Protein AF-A0A1F6GW78-F1 (afdb_monomer)

Mean predicted aligned error: 13.2 Å

Radius of gyration: 39.69 Å; Cα contacts (8 Å, |Δi|>4): 7; chains: 1; bounding box: 61×22×131 Å

Secondary structure (DSSP, 8-state):
-HHHHHHHHHHHHHHHHHHHHHHHHHHHHHHHHHHHHHHHHHHHHHHHHHHHHHHHHHHHTSHHHHHHHHHHTT---------------S----

pLDDT: mean 86.85, std 12.82, range [52.84, 97.75]

Solvent-accessible surface area (backbone atoms only — not comparable to full-atom values): 5584 Å² total; per-residue (Å²): 125,65,70,65,52,52,54,52,50,50,52,51,53,50,53,51,50,50,49,53,52,51,51,53,52,49,54,51,50,53,52,53,49,53,52,48,51,54,52,52,53,51,51,53,49,52,53,52,52,50,51,54,50,47,52,52,46,53,53,60,70,27,69,70,46,45,48,53,51,38,44,75,72,69,50,73,85,79,82,72,80,81,73,79,80,74,84,70,76,92,67,82,88,124

Foldseek 3Di:
DVVVVVVVVVVVVVVVVVVVVVVVVVVVCVVVVVVVVVVVVVVVVVVVVVVVVVVVVCVCPPPVNVVVVCVVVVNDDDPDPPPVPDPPPPDDDD

Sequence (94 aa):
MKKPFLIILILFVITIGLAIVRTFISNNIVTSGIVLSSIESKTQELETQNAILSEKLYKLTSLSEIAKKAEKLGFFENRNNFAIFSQRPVALKQ

Structure (mmCIF, N/CA/C/O backbone):
data_AF-A0A1F6GW78-F1
#
_entry.id   AF-A0A1F6GW78-F1
#
loop_
_atom_site.group_PDB
_atom_site.id
_atom_site.type_symbol
_atom_site.label_atom_id
_atom_site.label_alt_id
_atom_site.label_comp_id
_atom_site.label_asym_id
_atom_site.label_entity_id
_atom_site.label_seq_id
_atom_site.pdbx_PDB_ins_code
_atom_site.Cartn_x
_atom_site.Cartn_y
_atom_site.Cartn_z
_atom_site.occupancy
_atom_site.B_iso_or_equiv
_atom_site.auth_seq_id
_atom_site.auth_comp_id
_atom_site.auth_asym_id
_atom_site.auth_atom_id
_atom_site.pdbx_PDB_model_num
ATOM 1 N N . MET A 1 1 ? 31.752 12.261 -53.667 1.00 56.19 1 MET A N 1
ATOM 2 C CA . MET A 1 1 ? 30.312 12.118 -53.338 1.00 56.19 1 MET A CA 1
ATOM 3 C C . MET A 1 1 ? 29.995 11.085 -52.241 1.00 56.19 1 MET A C 1
ATOM 5 O O . MET A 1 1 ? 28.892 11.120 -51.725 1.00 56.19 1 MET A O 1
ATOM 9 N N . LYS A 1 2 ? 30.924 10.204 -51.813 1.00 64.62 2 LYS A N 1
ATOM 10 C CA . LYS A 1 2 ? 30.643 9.149 -50.805 1.00 64.62 2 LYS A CA 1
ATOM 11 C C . LYS A 1 2 ? 30.656 9.613 -49.331 1.00 64.62 2 LYS A C 1
ATOM 13 O O . LYS A 1 2 ? 29.996 9.008 -48.499 1.00 64.62 2 LYS A O 1
ATOM 18 N N . LYS A 1 3 ? 31.374 10.700 -49.011 1.00 73.75 3 LYS A N 1
ATOM 19 C CA . LYS A 1 3 ? 31.471 11.268 -47.649 1.00 73.75 3 LYS A CA 1
ATOM 20 C C . LYS A 1 3 ? 30.125 11.749 -47.063 1.00 73.75 3 LYS A C 1
ATOM 22 O O . LYS A 1 3 ? 29.821 11.335 -45.950 1.00 73.75 3 LYS A O 1
ATOM 27 N N . PRO A 1 4 ? 29.296 12.548 -47.769 1.00 84.12 4 PRO A N 1
ATOM 28 C CA . PRO A 1 4 ? 27.997 12.962 -47.228 1.00 84.12 4 PRO A CA 1
ATOM 29 C C . PRO A 1 4 ? 27.027 11.784 -47.081 1.00 84.12 4 PRO A C 1
ATOM 31 O O . PRO A 1 4 ? 26.296 11.714 -46.101 1.00 84.12 4 PRO A O 1
ATOM 34 N N . PHE A 1 5 ? 27.076 10.815 -48.000 1.00 90.50 5 PHE A N 1
ATOM 35 C CA . PHE A 1 5 ? 26.262 9.601 -47.918 1.00 90.50 5 PHE A CA 1
ATOM 36 C C . PHE A 1 5 ? 26.562 8.783 -46.653 1.00 90.50 5 PHE A C 1
ATOM 38 O O . PHE A 1 5 ? 25.643 8.312 -45.993 1.00 90.50 5 PHE A O 1
ATOM 45 N N . LEU A 1 6 ? 27.836 8.669 -46.267 1.00 91.62 6 LEU A N 1
ATOM 46 C CA . LEU A 1 6 ? 28.241 7.957 -45.053 1.00 91.62 6 LEU A CA 1
ATOM 47 C C . LEU A 1 6 ? 27.741 8.647 -43.771 1.00 91.62 6 LEU A C 1
ATOM 49 O O . LEU A 1 6 ? 27.318 7.971 -42.838 1.00 91.62 6 LEU A O 1
ATOM 53 N N . ILE A 1 7 ? 27.727 9.982 -43.745 1.00 93.38 7 ILE A N 1
ATOM 54 C CA . ILE A 1 7 ? 27.180 10.760 -42.620 1.00 93.38 7 ILE A CA 1
ATOM 55 C C . ILE A 1 7 ? 25.664 10.557 -42.509 1.00 93.38 7 ILE A C 1
ATOM 57 O O . ILE A 1 7 ? 25.153 10.317 -41.417 1.00 93.38 7 ILE A O 1
ATOM 61 N N . ILE A 1 8 ? 24.952 10.600 -43.638 1.00 94.31 8 ILE A N 1
ATOM 62 C CA . ILE A 1 8 ? 23.502 10.359 -43.694 1.00 94.31 8 ILE A CA 1
ATOM 63 C C . ILE A 1 8 ? 23.172 8.939 -43.225 1.00 94.31 8 ILE A C 1
ATOM 65 O O . ILE A 1 8 ? 22.248 8.753 -42.437 1.00 94.31 8 ILE A O 1
ATOM 69 N 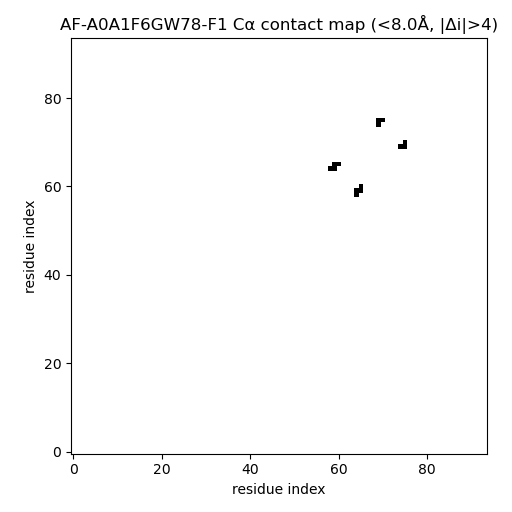N . LEU A 1 9 ? 23.955 7.945 -43.651 1.00 95.00 9 LEU A N 1
ATOM 70 C CA . LEU A 1 9 ? 23.781 6.557 -43.231 1.00 95.00 9 LEU A CA 1
ATOM 71 C C . LEU A 1 9 ? 23.977 6.391 -41.718 1.00 95.00 9 LEU A C 1
ATOM 73 O O . LEU A 1 9 ? 23.176 5.729 -41.067 1.00 95.00 9 LEU A O 1
ATOM 77 N N . ILE A 1 10 ? 25.006 7.020 -41.144 1.00 95.44 10 ILE A N 1
ATOM 78 C CA . ILE A 1 10 ? 25.254 6.992 -39.696 1.00 95.44 10 ILE A CA 1
ATOM 79 C C . ILE A 1 10 ? 24.095 7.628 -38.926 1.00 95.44 10 ILE A C 1
ATOM 81 O O . ILE A 1 10 ? 23.607 7.040 -37.964 1.00 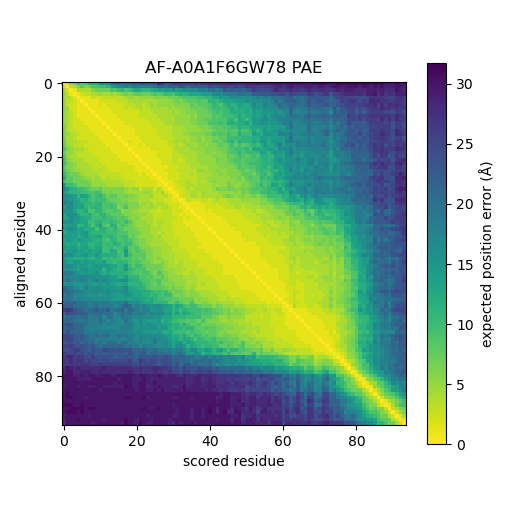95.44 10 ILE A O 1
ATOM 85 N N . LEU A 1 11 ? 23.612 8.793 -39.366 1.00 95.38 11 LEU A N 1
ATOM 86 C CA . LEU A 1 11 ? 22.448 9.447 -38.763 1.00 95.38 11 LEU A CA 1
ATOM 87 C C . LEU A 1 11 ? 21.199 8.564 -38.831 1.00 95.38 11 LEU A C 1
ATOM 89 O O . LEU A 1 11 ? 20.450 8.472 -37.858 1.00 95.38 11 LEU A O 1
ATOM 93 N N . PHE A 1 12 ? 20.995 7.872 -39.950 1.00 96.06 12 PHE A N 1
ATOM 94 C CA . PHE A 1 12 ? 19.883 6.943 -40.117 1.00 96.06 12 PHE A CA 1
ATOM 95 C C . PHE A 1 12 ? 19.975 5.751 -39.152 1.00 96.06 12 PHE A C 1
ATOM 97 O O . PHE A 1 12 ? 19.006 5.419 -38.474 1.00 96.06 12 PHE A O 1
ATOM 104 N N . VAL A 1 13 ? 21.159 5.153 -39.003 1.00 96.69 13 VAL A N 1
ATOM 105 C CA . VAL A 1 13 ? 21.377 4.056 -38.046 1.00 96.69 13 VAL A CA 1
ATOM 106 C C . VAL A 1 13 ? 21.172 4.527 -36.604 1.00 96.69 13 VAL A C 1
ATOM 108 O O . VAL A 1 13 ? 20.506 3.847 -35.826 1.00 96.69 13 VAL A O 1
ATOM 111 N N . ILE A 1 14 ? 21.693 5.705 -36.251 1.00 97.12 14 ILE A N 1
ATOM 112 C CA . ILE A 1 14 ? 21.549 6.280 -34.907 1.00 97.12 14 ILE A CA 1
ATOM 113 C C . ILE A 1 14 ? 20.076 6.546 -34.584 1.00 97.12 14 ILE A C 1
ATOM 115 O O . ILE A 1 14 ? 19.605 6.165 -33.515 1.00 97.12 14 ILE A O 1
ATOM 119 N N . THR A 1 15 ? 19.336 7.168 -35.504 1.00 97.00 15 THR A N 1
ATOM 120 C CA . THR A 1 15 ? 17.911 7.478 -35.302 1.00 97.00 15 THR A CA 1
ATOM 121 C C . THR A 1 15 ? 17.068 6.218 -35.138 1.00 97.00 15 THR A C 1
ATOM 123 O O . THR A 1 15 ? 16.241 6.161 -34.228 1.00 97.00 15 THR A O 1
ATOM 126 N N . ILE A 1 16 ? 17.324 5.178 -35.937 1.00 97.19 16 ILE A N 1
ATOM 127 C CA . ILE A 1 16 ? 16.668 3.873 -35.778 1.00 97.19 16 ILE A CA 1
ATOM 128 C C . ILE A 1 16 ? 17.026 3.236 -34.433 1.00 97.19 16 ILE A C 1
ATOM 130 O O . ILE A 1 16 ? 16.136 2.774 -33.721 1.00 97.19 16 ILE A O 1
ATOM 134 N N . GLY A 1 17 ? 18.306 3.243 -34.053 1.00 96.94 17 GLY A N 1
ATOM 135 C CA . GLY A 1 17 ? 18.754 2.693 -32.773 1.00 96.94 17 GLY A CA 1
ATOM 136 C C . GLY A 1 17 ? 18.073 3.375 -31.584 1.00 96.94 17 GLY A C 1
ATOM 137 O O . GLY A 1 17 ? 17.523 2.703 -30.713 1.00 96.94 17 GLY A O 1
ATOM 138 N N . LEU A 1 18 ? 18.025 4.709 -31.588 1.00 96.38 18 LEU A N 1
ATOM 139 C CA . LEU A 1 18 ? 17.322 5.504 -30.577 1.00 96.38 18 LEU A CA 1
ATOM 140 C C . LEU A 1 18 ? 15.823 5.195 -30.535 1.00 96.38 18 LEU A C 1
ATOM 142 O O . LEU A 1 18 ? 15.259 5.093 -29.445 1.00 96.38 18 LEU A O 1
ATOM 146 N N . ALA A 1 19 ? 15.178 5.020 -31.691 1.00 96.25 19 ALA A N 1
ATOM 147 C CA . ALA A 1 19 ? 13.763 4.667 -31.755 1.00 96.25 19 ALA A CA 1
ATOM 148 C C . ALA A 1 19 ? 13.493 3.301 -31.106 1.00 96.25 19 ALA A C 1
ATOM 150 O O . ALA A 1 19 ? 12.598 3.191 -30.270 1.00 96.25 19 ALA A O 1
ATOM 151 N N . ILE A 1 20 ? 14.308 2.290 -31.419 1.00 96.56 20 ILE A N 1
ATOM 152 C CA . ILE A 1 20 ? 14.182 0.943 -30.844 1.00 96.56 20 ILE A CA 1
ATOM 153 C C . ILE A 1 20 ? 14.378 0.982 -29.325 1.00 96.56 20 ILE A C 1
ATOM 155 O O . ILE A 1 20 ? 13.547 0.454 -28.584 1.00 96.56 20 ILE A O 1
ATOM 159 N N . VAL A 1 21 ? 15.439 1.646 -28.852 1.00 96.38 21 VAL A N 1
ATOM 160 C CA . VAL A 1 21 ? 15.727 1.781 -27.415 1.00 96.38 21 VAL A CA 1
ATOM 161 C C . VAL A 1 21 ? 14.579 2.489 -26.697 1.00 96.38 21 VAL A C 1
ATOM 163 O O . VAL A 1 21 ? 14.120 2.021 -25.655 1.00 96.38 21 VAL A O 1
ATOM 166 N N . ARG A 1 22 ? 14.063 3.582 -27.270 1.00 94.56 22 ARG A N 1
ATOM 167 C CA . ARG A 1 22 ? 12.933 4.322 -26.701 1.00 94.56 22 ARG A CA 1
ATOM 168 C C . ARG A 1 22 ? 11.687 3.449 -26.590 1.00 94.56 22 ARG A C 1
ATOM 170 O O . ARG A 1 22 ? 11.046 3.458 -25.542 1.00 94.56 22 ARG A O 1
ATOM 177 N N . THR A 1 23 ? 11.352 2.692 -27.632 1.00 93.88 23 THR A N 1
ATOM 178 C CA . THR A 1 23 ? 10.197 1.786 -27.612 1.00 93.88 23 THR A CA 1
ATOM 179 C C . THR A 1 23 ? 10.369 0.687 -26.568 1.00 93.88 23 THR A C 1
ATOM 181 O O . THR A 1 23 ? 9.435 0.405 -25.820 1.00 93.88 23 THR A O 1
ATOM 184 N N . PHE A 1 24 ? 11.568 0.110 -26.452 1.00 94.12 24 PHE A N 1
ATOM 185 C CA . PHE A 1 24 ? 11.850 -0.905 -25.439 1.00 94.12 24 PHE A CA 1
ATOM 186 C C . PHE A 1 24 ? 11.675 -0.354 -24.018 1.00 94.12 24 PHE A C 1
ATOM 188 O O . PHE A 1 24 ? 10.966 -0.952 -23.208 1.00 94.12 24 PHE A O 1
ATOM 195 N N . ILE A 1 25 ? 12.256 0.813 -23.722 1.00 93.88 25 ILE A N 1
ATOM 196 C CA . ILE A 1 25 ? 12.113 1.472 -22.416 1.00 93.88 25 ILE A CA 1
ATOM 197 C C . ILE A 1 25 ? 10.643 1.802 -22.140 1.00 93.88 25 ILE A C 1
ATOM 199 O O . ILE A 1 25 ? 10.139 1.491 -21.064 1.00 93.88 25 ILE A O 1
ATOM 203 N N . SER A 1 26 ? 9.937 2.371 -23.119 1.00 92.00 26 SER A N 1
ATOM 204 C CA . SER A 1 26 ? 8.522 2.723 -22.985 1.00 92.00 26 SER A CA 1
ATOM 205 C C . SER A 1 26 ? 7.663 1.505 -22.643 1.00 92.00 26 SER A C 1
ATOM 207 O O . SER A 1 26 ? 6.844 1.578 -21.732 1.00 92.00 26 SER A O 1
ATOM 209 N N . ASN A 1 27 ? 7.869 0.374 -23.319 1.00 91.06 27 ASN A N 1
ATOM 210 C CA . ASN A 1 27 ? 7.102 -0.846 -23.060 1.00 91.06 27 ASN A CA 1
ATOM 211 C C . ASN A 1 27 ? 7.358 -1.405 -21.654 1.00 91.06 27 ASN A C 1
ATOM 213 O O . ASN A 1 27 ? 6.423 -1.853 -20.986 1.00 91.06 27 ASN A O 1
ATOM 217 N N . ASN A 1 28 ? 8.606 -1.341 -21.182 1.00 89.06 28 ASN A N 1
ATOM 218 C CA . ASN A 1 28 ? 8.949 -1.753 -19.821 1.00 89.06 28 ASN A CA 1
ATOM 219 C C . ASN A 1 28 ? 8.317 -0.822 -18.777 1.00 89.06 28 ASN A C 1
ATOM 221 O O . ASN A 1 28 ? 7.732 -1.306 -17.814 1.00 89.06 28 ASN A O 1
ATOM 225 N N . ILE A 1 29 ? 8.373 0.499 -18.985 1.00 91.06 29 ILE A N 1
ATOM 226 C CA . ILE A 1 29 ? 7.757 1.481 -18.079 1.00 91.06 29 ILE A CA 1
ATOM 227 C C . ILE A 1 29 ? 6.242 1.290 -18.017 1.00 91.06 29 ILE A C 1
ATOM 229 O O . ILE A 1 29 ? 5.684 1.287 -16.926 1.00 91.06 29 ILE A O 1
ATOM 233 N N . VAL A 1 30 ? 5.576 1.096 -19.159 1.00 89.50 30 VAL A N 1
ATOM 234 C CA . VAL A 1 30 ? 4.124 0.866 -19.198 1.00 89.50 30 VAL A CA 1
ATOM 235 C C . VAL A 1 30 ? 3.762 -0.407 -18.436 1.00 89.50 30 VAL A C 1
ATOM 237 O O . VAL A 1 30 ? 2.865 -0.383 -17.599 1.00 89.50 30 VAL A O 1
ATOM 240 N N . THR A 1 31 ? 4.489 -1.501 -18.665 1.00 86.44 31 THR A N 1
ATOM 241 C CA . THR A 1 31 ? 4.223 -2.779 -17.988 1.00 86.44 31 THR A CA 1
ATOM 242 C C . THR A 1 31 ? 4.432 -2.660 -16.478 1.00 86.44 31 THR A C 1
ATOM 244 O O . THR A 1 31 ? 3.539 -2.999 -15.702 1.00 86.44 31 THR A O 1
ATOM 247 N N . SER A 1 32 ? 5.574 -2.117 -16.052 1.00 85.69 32 SER A N 1
ATOM 248 C CA . SER A 1 32 ? 5.873 -1.897 -14.634 1.00 85.69 32 SER A CA 1
ATOM 249 C C . SER A 1 32 ? 4.900 -0.914 -13.985 1.00 85.69 32 SER A C 1
ATOM 251 O O . SER A 1 32 ? 4.498 -1.127 -12.847 1.00 85.69 32 SER A O 1
ATOM 253 N N . GLY A 1 33 ? 4.478 0.127 -14.705 1.00 89.56 33 GLY A N 1
ATOM 254 C CA . GLY A 1 33 ? 3.509 1.113 -14.229 1.00 89.56 33 GLY A CA 1
ATOM 255 C C . GLY A 1 33 ? 2.118 0.521 -14.013 1.00 89.56 33 GLY A C 1
ATOM 256 O O . GLY A 1 33 ? 1.488 0.810 -13.001 1.00 89.56 33 GLY A O 1
ATOM 257 N N . ILE A 1 34 ? 1.659 -0.364 -14.904 1.00 90.44 34 ILE A N 1
ATOM 258 C CA . ILE A 1 34 ? 0.380 -1.074 -14.737 1.00 90.44 34 ILE A CA 1
ATOM 259 C C . ILE A 1 34 ? 0.433 -1.998 -13.515 1.00 90.44 34 ILE A C 1
ATOM 261 O O . ILE A 1 34 ? -0.498 -2.013 -12.710 1.00 90.44 34 ILE A O 1
ATOM 265 N N . VAL A 1 35 ? 1.527 -2.751 -13.352 1.00 90.50 35 VAL A N 1
ATOM 266 C CA . VAL A 1 35 ? 1.700 -3.647 -12.198 1.00 90.50 35 VAL A CA 1
ATOM 267 C C . VAL A 1 35 ? 1.770 -2.849 -10.896 1.00 90.50 35 VAL A C 1
ATOM 269 O O . VAL A 1 35 ? 1.073 -3.188 -9.942 1.00 90.50 35 VAL A O 1
ATOM 272 N N . LEU A 1 36 ? 2.553 -1.768 -10.868 1.00 92.88 36 LEU A N 1
ATOM 273 C CA . LEU A 1 36 ? 2.666 -0.890 -9.707 1.00 92.88 36 LEU A CA 1
ATOM 274 C C . LEU A 1 36 ? 1.312 -0.278 -9.341 1.00 92.88 36 LEU A C 1
ATOM 276 O O . LEU A 1 36 ? 0.890 -0.397 -8.197 1.00 92.88 36 LEU A O 1
ATOM 280 N N . SER A 1 37 ? 0.592 0.273 -10.319 1.00 93.31 37 SER A N 1
ATOM 281 C CA . SER A 1 37 ? -0.733 0.861 -10.104 1.00 93.31 37 SER A CA 1
ATOM 282 C C . SER A 1 37 ? -1.743 -0.165 -9.579 1.00 93.31 37 SER A C 1
ATOM 284 O O . SER A 1 37 ? -2.533 0.137 -8.686 1.00 93.31 37 SER A O 1
ATOM 286 N N . SER A 1 38 ? -1.690 -1.412 -10.065 1.00 93.88 38 SER A N 1
ATOM 287 C CA . SER A 1 38 ? -2.534 -2.484 -9.529 1.00 93.88 38 SER A CA 1
ATOM 288 C C . SER A 1 38 ? -2.197 -2.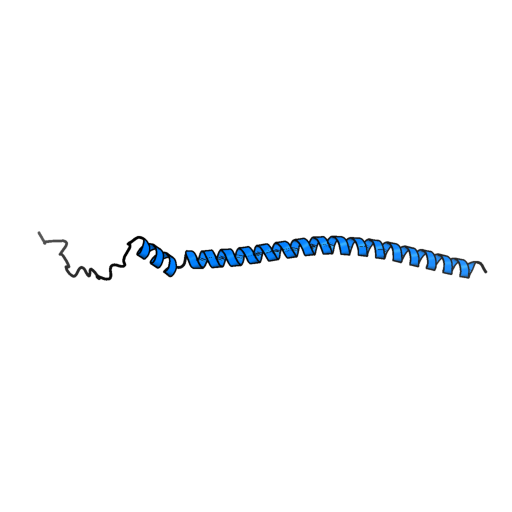820 -8.075 1.00 93.88 38 SER A C 1
ATOM 290 O O . SER A 1 38 ? -3.111 -3.099 -7.297 1.00 93.88 38 SER A O 1
ATOM 292 N N . ILE A 1 39 ? -0.913 -2.823 -7.709 1.00 94.69 39 ILE A N 1
ATOM 293 C CA . ILE A 1 39 ? -0.477 -3.070 -6.331 1.00 94.69 39 ILE A CA 1
ATOM 294 C C . ILE 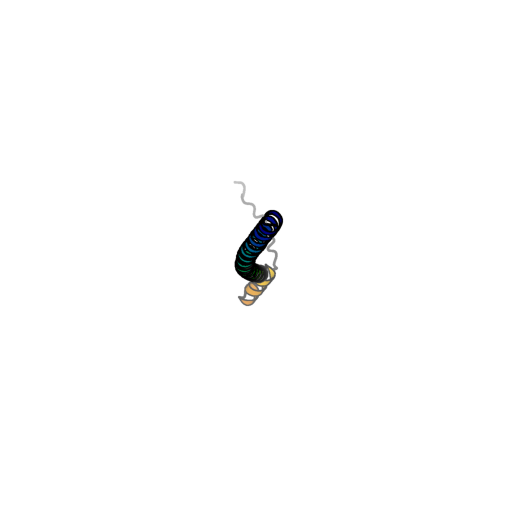A 1 39 ? -0.907 -1.909 -5.431 1.00 94.69 39 ILE A C 1
ATOM 296 O O . ILE A 1 39 ? -1.502 -2.157 -4.387 1.00 94.69 39 ILE A O 1
ATOM 300 N N . GLU A 1 40 ? -0.680 -0.663 -5.845 1.00 94.88 40 GLU A N 1
ATOM 301 C CA . GLU A 1 40 ? -1.103 0.537 -5.111 1.00 94.88 40 GLU A CA 1
ATOM 302 C C . GLU A 1 40 ? -2.614 0.551 -4.871 1.00 94.88 40 GLU A C 1
ATOM 304 O O . GLU A 1 40 ? -3.056 0.760 -3.743 1.00 94.88 40 GLU A O 1
ATOM 309 N N . SER A 1 41 ? -3.409 0.235 -5.899 1.00 96.19 41 SER A N 1
ATOM 310 C CA . SER A 1 41 ? -4.866 0.1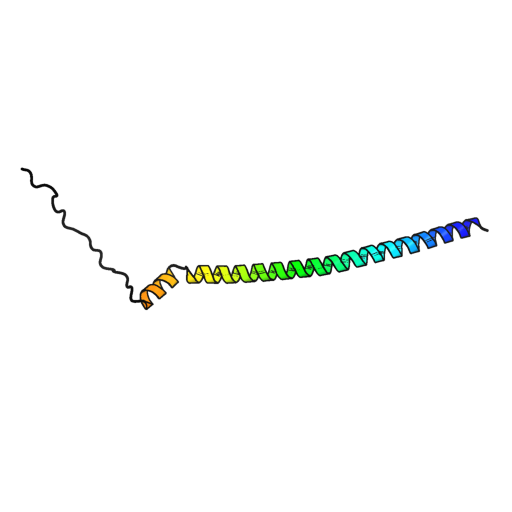56 -5.777 1.00 96.19 41 SER A CA 1
ATOM 311 C C . SER A 1 41 ? -5.306 -0.893 -4.751 1.00 96.19 41 SER A C 1
ATOM 313 O O . SER A 1 41 ? -6.189 -0.614 -3.940 1.00 96.19 41 SER A O 1
ATOM 315 N N . LYS A 1 42 ? -4.670 -2.073 -4.730 1.00 96.12 42 LYS A N 1
ATOM 316 C CA . LYS A 1 42 ? -4.962 -3.116 -3.731 1.00 96.12 42 LYS A CA 1
ATOM 317 C C . LYS A 1 42 ? -4.539 -2.707 -2.324 1.00 96.12 42 LYS A C 1
ATOM 319 O O . LYS A 1 42 ? -5.264 -2.975 -1.370 1.00 96.12 42 LYS A O 1
ATOM 324 N N . THR A 1 43 ? -3.383 -2.065 -2.183 1.00 96.69 43 THR A N 1
ATOM 325 C CA . THR A 1 43 ? -2.912 -1.557 -0.889 1.00 96.69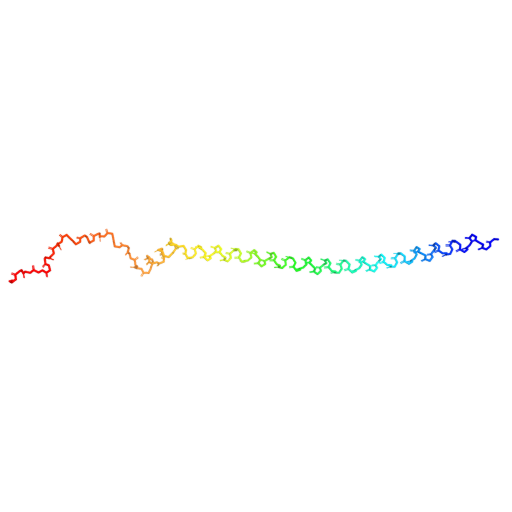 43 THR A CA 1
ATOM 326 C C . THR A 1 43 ? -3.890 -0.528 -0.333 1.00 96.69 43 THR A C 1
ATOM 328 O O . THR A 1 43 ? -4.317 -0.654 0.812 1.00 96.69 43 THR A O 1
ATOM 331 N N . GLN A 1 44 ? -4.331 0.421 -1.160 1.00 97.12 44 GLN A N 1
ATOM 332 C CA . GLN A 1 44 ? -5.302 1.438 -0.761 1.00 97.12 44 GLN A CA 1
ATOM 333 C C . GLN A 1 44 ? -6.659 0.830 -0.371 1.00 97.12 44 GLN A C 1
ATOM 335 O O . GLN A 1 44 ? -7.293 1.268 0.595 1.00 97.12 44 GLN A O 1
ATOM 340 N N . GLU A 1 45 ? -7.110 -0.201 -1.093 1.00 97.75 45 GLU A N 1
ATOM 341 C CA . GLU A 1 45 ? -8.320 -0.943 -0.737 1.00 97.75 45 GLU A CA 1
ATOM 342 C C . GLU A 1 45 ? -8.184 -1.591 0.650 1.00 97.75 45 GLU A C 1
ATOM 344 O O . GLU A 1 45 ? -9.055 -1.410 1.505 1.00 97.75 45 GLU A O 1
ATOM 349 N N . LEU A 1 46 ? -7.075 -2.290 0.907 1.00 97.56 46 LEU A N 1
ATOM 350 C CA . LEU A 1 46 ? -6.811 -2.937 2.194 1.00 97.56 46 LEU A CA 1
ATOM 351 C C . LEU A 1 46 ? -6.693 -1.931 3.343 1.00 97.56 46 LEU A C 1
ATOM 353 O O . LEU A 1 46 ? -7.240 -2.168 4.419 1.00 97.56 46 LEU A O 1
ATOM 357 N N . GLU A 1 47 ? -6.029 -0.797 3.131 1.00 97.50 47 GLU A N 1
ATOM 358 C CA . GLU A 1 47 ? -5.953 0.281 4.124 1.00 97.50 47 GLU A CA 1
ATOM 359 C C . GLU A 1 47 ? -7.341 0.823 4.472 1.00 97.50 47 GLU A C 1
ATOM 361 O O . GLU A 1 47 ? -7.671 0.987 5.649 1.00 97.50 47 GLU A O 1
ATOM 366 N N . THR A 1 48 ? -8.190 1.016 3.461 1.00 97.38 48 THR A N 1
ATOM 367 C CA . THR A 1 48 ? -9.577 1.456 3.654 1.00 97.38 48 THR A CA 1
ATOM 368 C C . THR A 1 48 ? -10.378 0.423 4.448 1.00 97.38 48 THR A C 1
ATOM 370 O O . THR A 1 48 ? -11.076 0.769 5.405 1.00 97.38 48 THR A O 1
ATOM 373 N 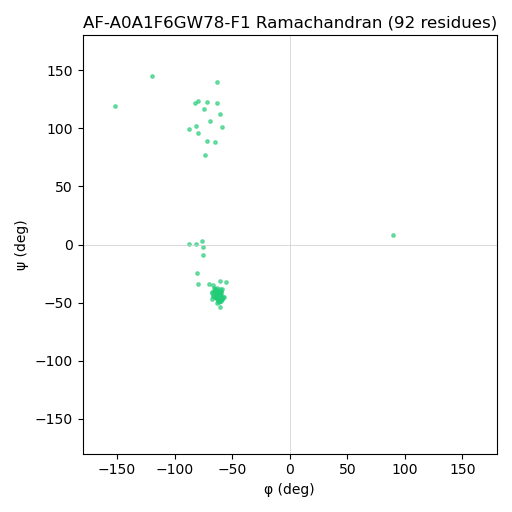N . GLN A 1 49 ? -10.257 -0.861 4.098 1.00 97.25 49 GLN A N 1
ATOM 374 C CA . GLN A 1 49 ? -10.920 -1.946 4.824 1.00 97.25 49 GLN A CA 1
ATOM 375 C C . GLN A 1 49 ? -10.446 -2.026 6.282 1.00 97.25 49 GLN A C 1
ATOM 377 O O . GLN A 1 49 ? -11.273 -2.167 7.188 1.00 97.25 49 GLN A O 1
ATOM 382 N N . ASN A 1 50 ? -9.144 -1.868 6.527 1.00 97.50 50 ASN A N 1
ATOM 383 C CA . ASN A 1 50 ? -8.566 -1.849 7.869 1.00 97.50 50 ASN A CA 1
ATOM 384 C C . ASN A 1 50 ? -9.055 -0.652 8.690 1.00 97.50 50 ASN A C 1
ATOM 386 O O . ASN A 1 50 ? -9.364 -0.814 9.873 1.00 97.50 50 ASN A O 1
ATOM 390 N N . ALA A 1 51 ? -9.181 0.530 8.081 1.00 97.38 51 ALA A N 1
ATOM 391 C CA . ALA A 1 51 ? -9.727 1.710 8.745 1.00 97.38 51 ALA A CA 1
ATOM 392 C C . ALA A 1 51 ? -11.187 1.485 9.175 1.00 97.38 51 ALA A C 1
ATOM 394 O O . ALA A 1 51 ? -11.524 1.681 10.344 1.00 97.38 51 ALA A O 1
ATOM 395 N N . ILE A 1 52 ? -12.029 0.971 8.269 1.00 97.62 52 ILE A N 1
ATOM 396 C CA . ILE A 1 52 ? -13.435 0.644 8.561 1.00 97.62 52 ILE A CA 1
ATOM 397 C C . ILE A 1 52 ? -13.535 -0.419 9.661 1.00 97.62 52 ILE A C 1
ATOM 399 O O . ILE A 1 52 ? -14.379 -0.329 10.556 1.00 97.62 52 ILE A O 1
ATOM 403 N N . LEU A 1 53 ? -12.697 -1.456 9.595 1.00 97.31 53 LEU A N 1
ATOM 404 C CA . LEU A 1 53 ? -12.679 -2.514 10.600 1.00 97.31 53 LEU A CA 1
ATOM 405 C C . LEU A 1 53 ? -12.268 -1.969 11.971 1.00 97.31 53 LEU A C 1
ATOM 407 O O . LEU A 1 53 ? -12.899 -2.306 12.972 1.00 97.31 53 LEU A O 1
ATOM 411 N N . SER A 1 54 ? -11.261 -1.097 12.008 1.00 96.12 54 SER A N 1
ATOM 412 C CA . SER A 1 54 ? -10.791 -0.457 13.238 1.00 96.12 54 SER A CA 1
ATOM 413 C C . SER A 1 54 ? -11.875 0.424 13.851 1.00 96.12 54 SER A C 1
ATOM 415 O O . SER A 1 54 ? -12.139 0.328 15.047 1.00 96.12 54 SER A O 1
ATOM 417 N N . GLU A 1 55 ? -12.582 1.213 13.039 1.00 95.62 55 GLU A N 1
ATOM 418 C CA . GLU A 1 55 ? -13.716 2.019 13.500 1.00 95.62 55 GLU A CA 1
ATOM 419 C C . GLU A 1 55 ? -14.823 1.145 14.109 1.00 95.62 55 GLU A C 1
ATOM 421 O O . GLU A 1 55 ? -15.309 1.414 15.213 1.00 95.62 55 GLU A O 1
ATOM 426 N N . LYS A 1 56 ? -15.191 0.049 13.429 1.00 95.25 56 LYS A N 1
ATOM 427 C CA . LYS A 1 56 ? -16.174 -0.916 13.947 1.00 95.25 56 LYS A CA 1
ATOM 428 C C . LYS A 1 56 ? -15.718 -1.522 15.269 1.00 95.25 56 LYS A C 1
ATOM 430 O O . LYS A 1 56 ? -16.533 -1.644 16.184 1.00 95.25 56 LYS A O 1
ATOM 435 N N . LEU A 1 57 ? -14.441 -1.884 15.372 1.00 95.19 57 LEU A N 1
ATOM 436 C CA . LEU A 1 57 ? -13.861 -2.430 16.590 1.00 95.19 57 LEU A CA 1
ATOM 437 C C . LEU A 1 57 ? -13.974 -1.414 17.724 1.00 95.19 57 LEU A C 1
ATOM 439 O O . LEU A 1 57 ? -14.592 -1.735 18.733 1.00 95.19 57 LEU A O 1
ATOM 443 N N . TYR A 1 58 ? -13.502 -0.181 17.534 1.00 94.56 58 TYR A N 1
ATOM 444 C CA . TYR A 1 58 ? -13.577 0.861 18.561 1.00 94.56 58 TYR A CA 1
ATOM 445 C C . TYR A 1 58 ? -15.006 1.159 19.003 1.00 94.56 58 TYR A C 1
ATOM 447 O O . TYR A 1 58 ? -15.260 1.348 20.193 1.00 94.56 58 TYR A O 1
ATOM 455 N N . LYS A 1 59 ? -15.962 1.154 18.069 1.00 94.00 59 LYS A N 1
ATOM 456 C CA . LYS A 1 59 ? -17.378 1.325 18.394 1.00 94.00 59 LYS A CA 1
ATOM 457 C C . LYS A 1 59 ? -17.896 0.186 19.273 1.00 94.00 59 LYS A C 1
ATOM 459 O O . LYS A 1 59 ? -18.552 0.448 20.281 1.00 94.00 59 LYS A O 1
ATOM 464 N N . LEU A 1 60 ? -17.578 -1.061 18.919 1.00 91.94 60 LEU A N 1
ATOM 465 C CA . LEU A 1 60 ? -18.007 -2.256 19.653 1.00 91.94 60 LEU A CA 1
ATOM 466 C C . LEU A 1 60 ? -17.316 -2.410 21.011 1.00 91.94 60 LEU A C 1
ATOM 468 O O . LEU A 1 60 ? -17.940 -2.902 21.949 1.00 91.94 60 LEU A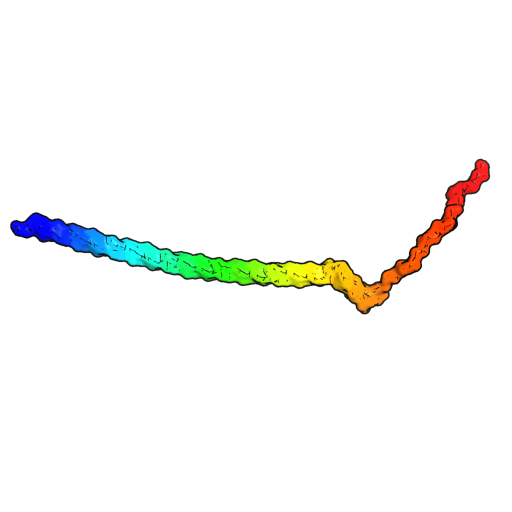 O 1
ATOM 472 N N . THR A 1 61 ? -16.053 -1.998 21.117 1.00 92.38 61 THR A N 1
ATOM 473 C CA . THR A 1 61 ? -15.280 -2.008 22.366 1.00 92.38 61 THR A CA 1
ATOM 474 C C . THR A 1 61 ? -15.464 -0.731 23.178 1.00 92.38 61 THR A C 1
ATOM 476 O O . THR A 1 61 ? -14.854 -0.588 24.236 1.00 92.38 61 THR A O 1
ATOM 479 N N . SER A 1 62 ? -16.272 0.222 22.704 1.00 93.69 62 SER A N 1
ATOM 480 C CA . SER A 1 62 ? -16.559 1.430 23.469 1.00 93.69 62 SER A CA 1
ATOM 481 C C . SER A 1 62 ? -17.276 1.057 24.765 1.00 93.69 62 SER A C 1
ATOM 483 O O . SER A 1 62 ? -18.174 0.212 24.775 1.00 93.69 62 SER A O 1
ATOM 485 N N . LEU A 1 63 ? -16.917 1.727 25.862 1.00 88.25 63 LEU A N 1
ATOM 486 C CA . LEU A 1 63 ? -17.563 1.508 27.159 1.00 88.25 63 LEU A CA 1
ATOM 487 C C . LEU A 1 63 ? -19.082 1.699 27.075 1.00 88.25 63 LEU A C 1
ATOM 489 O O . LEU A 1 63 ? -19.821 0.980 27.735 1.00 88.25 63 LEU A O 1
ATOM 493 N N . SER A 1 64 ? -19.555 2.603 26.209 1.00 88.12 64 SER A N 1
ATOM 494 C CA . SER A 1 64 ? -20.990 2.805 25.978 1.00 88.12 64 SER A CA 1
ATOM 495 C C . SER A 1 64 ? -21.678 1.573 25.389 1.00 88.12 64 SER A C 1
ATOM 497 O O . SER A 1 64 ? -22.785 1.231 25.794 1.00 88.12 64 SER A O 1
ATOM 499 N N . GLU A 1 65 ? -21.029 0.887 24.446 1.00 92.50 65 GLU A N 1
ATOM 500 C CA . GLU A 1 65 ? -21.624 -0.260 23.766 1.00 92.50 65 GLU A CA 1
ATOM 501 C C . GLU A 1 65 ? -21.534 -1.514 24.636 1.00 92.50 65 GLU A C 1
ATOM 503 O O . GLU A 1 65 ? -22.469 -2.316 24.675 1.00 92.50 65 GLU A O 1
ATOM 508 N N . ILE A 1 66 ? -20.452 -1.639 25.410 1.00 91.50 66 ILE A N 1
ATOM 509 C CA . ILE A 1 66 ? -20.318 -2.655 26.456 1.00 91.50 66 ILE A CA 1
ATOM 510 C C . ILE A 1 66 ? -21.392 -2.452 27.530 1.00 91.50 66 ILE A C 1
ATOM 512 O O . ILE A 1 66 ? -22.082 -3.410 27.865 1.00 91.50 66 ILE A O 1
ATOM 516 N N . ALA A 1 67 ? -21.597 -1.224 28.018 1.00 89.06 67 ALA A N 1
ATOM 517 C CA . ALA A 1 67 ? -22.628 -0.911 29.008 1.00 89.06 67 ALA A CA 1
ATOM 518 C C . ALA A 1 67 ? -24.036 -1.227 28.484 1.00 89.06 67 ALA A C 1
ATOM 520 O O . ALA A 1 67 ? -24.798 -1.907 29.164 1.00 89.06 67 ALA A O 1
ATOM 521 N N . LYS A 1 68 ? -24.355 -0.845 27.239 1.00 90.94 68 LYS A N 1
ATOM 522 C CA . LYS A 1 68 ? -25.629 -1.209 26.592 1.00 90.94 68 LYS A CA 1
ATOM 523 C C . LYS A 1 68 ? -25.822 -2.719 26.476 1.00 90.94 68 LYS A C 1
ATOM 525 O O . LYS A 1 68 ? -26.933 -3.215 26.651 1.00 90.94 68 LYS A O 1
ATOM 530 N N . LYS A 1 69 ? -24.767 -3.471 26.140 1.00 91.12 69 LYS A N 1
ATOM 531 C CA . LYS A 1 69 ? -24.835 -4.940 26.108 1.00 91.12 69 LYS A CA 1
ATOM 532 C C . LYS A 1 69 ? -25.015 -5.523 27.506 1.00 91.12 69 LYS A C 1
ATOM 534 O O . LYS A 1 69 ? -25.816 -6.436 27.655 1.00 91.12 69 LYS A O 1
ATOM 539 N N . ALA A 1 70 ? -24.313 -4.998 28.506 1.00 90.19 70 ALA A N 1
ATOM 540 C CA . ALA A 1 70 ? -24.449 -5.417 29.895 1.00 90.19 70 ALA A CA 1
ATOM 541 C C . ALA A 1 70 ? -25.886 -5.187 30.397 1.00 90.19 70 ALA A C 1
ATOM 543 O O . ALA A 1 70 ? -26.499 -6.115 30.917 1.00 90.19 70 ALA A O 1
ATOM 544 N N . GLU A 1 71 ? -26.467 -4.019 30.116 1.00 89.94 71 GLU A N 1
ATOM 545 C CA . GLU A 1 71 ? -27.866 -3.701 30.424 1.00 89.94 71 GLU A CA 1
ATOM 546 C C . GLU A 1 71 ? -28.840 -4.680 29.754 1.00 89.94 71 GLU A C 1
ATOM 548 O O . GLU A 1 71 ? -29.701 -5.254 30.419 1.00 89.94 71 GLU A O 1
ATOM 553 N N . LYS A 1 72 ? -28.656 -4.965 28.455 1.00 92.00 72 LYS A N 1
ATOM 554 C CA . LYS A 1 72 ? -29.460 -5.971 27.733 1.00 92.00 72 LYS A CA 1
ATOM 555 C C . LYS A 1 72 ? -29.336 -7.383 28.307 1.00 92.00 72 LYS A C 1
ATOM 557 O O . LYS A 1 72 ? -30.278 -8.160 28.201 1.00 92.00 72 LYS A O 1
ATOM 562 N N . LEU A 1 73 ? -28.181 -7.723 28.874 1.00 93.12 73 LEU A N 1
ATOM 563 C CA . LEU A 1 73 ? -27.934 -9.003 29.539 1.00 93.12 73 LEU A CA 1
ATOM 564 C C . LEU A 1 73 ? -28.459 -9.030 30.987 1.00 93.12 73 LEU A C 1
ATOM 566 O O . LEU A 1 73 ? -28.330 -10.052 31.655 1.00 93.12 73 LEU A O 1
ATOM 570 N N . GLY A 1 74 ? -29.063 -7.938 31.466 1.00 89.88 74 GLY A N 1
ATOM 571 C CA . GLY A 1 74 ? -29.646 -7.836 32.802 1.00 89.88 74 GLY A CA 1
ATOM 572 C C . GLY A 1 74 ? -28.677 -7.349 33.881 1.00 89.88 74 GLY A C 1
ATOM 573 O O . GLY A 1 74 ? -29.034 -7.358 35.058 1.00 89.88 74 GLY A O 1
ATOM 574 N N . PHE A 1 75 ? -27.471 -6.906 33.516 1.00 87.50 75 PHE A N 1
ATOM 575 C CA . PHE A 1 75 ? -26.569 -6.230 34.446 1.00 87.50 75 PHE A CA 1
ATOM 576 C C . PHE A 1 75 ? -26.994 -4.768 34.600 1.00 87.50 75 PHE A C 1
ATOM 578 O O . PHE A 1 75 ? -27.055 -4.026 33.624 1.00 87.50 75 PHE A O 1
ATOM 585 N N . PHE A 1 76 ? -27.258 -4.337 35.829 1.00 81.12 76 PHE A N 1
ATOM 586 C CA . PHE A 1 76 ? -27.638 -2.963 36.149 1.00 81.12 76 PHE A CA 1
ATOM 587 C C . PHE A 1 76 ? -26.626 -2.340 37.108 1.00 81.12 76 PHE A C 1
ATOM 589 O O . PHE A 1 76 ? -26.057 -3.005 37.974 1.00 81.12 76 PHE A O 1
ATOM 596 N N . GLU A 1 77 ? -26.389 -1.043 36.946 1.00 73.81 77 GLU A N 1
ATOM 597 C CA . GLU A 1 77 ? -25.464 -0.301 37.792 1.00 73.81 77 GLU A CA 1
ATOM 598 C C . GLU A 1 77 ? -26.068 -0.121 39.193 1.00 73.81 77 GLU A C 1
ATOM 600 O O . GLU A 1 77 ? -27.167 0.421 39.353 1.00 73.81 77 GLU A O 1
ATOM 605 N N . ASN A 1 78 ? -25.361 -0.586 40.223 1.00 71.69 78 ASN A N 1
ATOM 606 C CA . ASN A 1 78 ? -25.803 -0.425 41.600 1.00 71.69 78 ASN A CA 1
ATOM 607 C C . ASN A 1 78 ? -25.466 0.989 42.092 1.00 71.69 78 ASN A C 1
ATOM 609 O O . ASN A 1 78 ? -24.355 1.254 42.541 1.00 71.69 78 ASN A O 1
ATOM 613 N N . ARG A 1 79 ? -26.439 1.902 42.005 1.00 70.12 79 ARG A N 1
ATOM 614 C CA . ARG A 1 79 ? -26.289 3.305 42.439 1.00 70.12 79 ARG A CA 1
ATOM 615 C C . ARG A 1 79 ? -26.316 3.492 43.959 1.00 70.12 79 ARG A C 1
ATOM 617 O O . ARG A 1 79 ? -26.170 4.617 44.436 1.00 70.12 79 ARG A O 1
ATOM 624 N N . ASN A 1 80 ? -26.509 2.4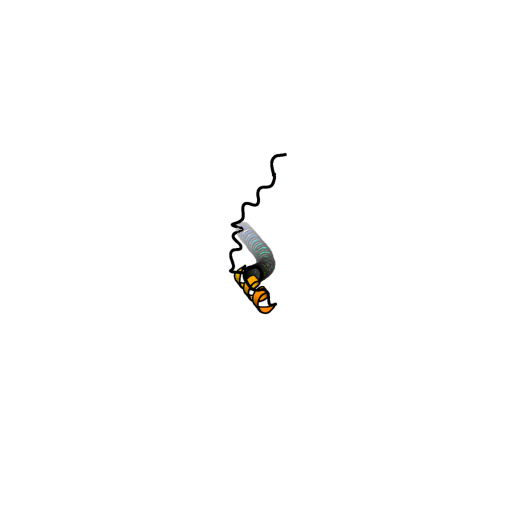20 44.726 1.00 66.94 80 ASN A N 1
ATOM 625 C CA . ASN A 1 80 ? -26.490 2.498 46.177 1.00 66.94 80 ASN A CA 1
ATOM 626 C C . ASN A 1 80 ? -25.037 2.489 46.657 1.00 66.94 80 ASN A C 1
ATOM 628 O O . ASN A 1 80 ? -24.390 1.446 46.729 1.00 66.94 80 ASN A O 1
ATOM 632 N N . ASN A 1 81 ? -24.536 3.673 47.007 1.00 58.41 81 ASN A N 1
ATOM 633 C CA . ASN A 1 81 ? -23.302 3.818 47.768 1.00 58.41 81 ASN A CA 1
ATOM 634 C C . ASN A 1 81 ? -23.459 3.085 49.107 1.00 58.41 81 ASN A C 1
ATOM 636 O O . ASN A 1 81 ? -24.060 3.611 50.045 1.00 58.41 81 ASN A O 1
ATOM 640 N N . PHE A 1 82 ? -22.899 1.881 49.223 1.00 60.38 82 PHE A N 1
ATOM 641 C CA . PHE A 1 82 ? -22.680 1.253 50.523 1.00 60.38 82 PHE A CA 1
ATOM 642 C C . PHE A 1 82 ? -21.511 1.961 51.208 1.00 60.38 82 PHE A C 1
ATOM 644 O O . PHE A 1 82 ? -20.385 1.471 51.240 1.00 60.38 82 PHE A O 1
ATOM 651 N N . ALA A 1 83 ? -21.768 3.147 51.749 1.00 62.16 83 ALA A N 1
ATOM 652 C CA . ALA A 1 83 ? -20.875 3.716 52.738 1.00 62.16 83 ALA A CA 1
ATOM 653 C C . ALA A 1 83 ? -21.014 2.869 54.011 1.00 62.16 83 ALA A C 1
ATOM 655 O O . ALA A 1 83 ? -22.032 2.907 54.706 1.00 62.16 83 ALA A O 1
ATOM 656 N N . ILE A 1 84 ? -20.005 2.042 54.293 1.00 63.66 84 ILE A N 1
ATOM 657 C CA . ILE A 1 84 ? -19.909 1.323 55.564 1.00 63.66 84 ILE A CA 1
ATOM 658 C C . ILE A 1 84 ? -19.549 2.364 56.630 1.00 63.66 84 ILE A C 1
ATOM 660 O O . ILE A 1 84 ? -18.384 2.642 56.887 1.00 63.66 84 ILE A O 1
ATOM 664 N N . PHE A 1 85 ? -20.572 2.971 57.231 1.00 61.38 85 PHE A N 1
ATOM 665 C CA . PHE A 1 85 ? -20.416 3.965 58.299 1.00 61.38 85 PHE A CA 1
ATOM 666 C C . PHE A 1 85 ? -20.036 3.354 59.653 1.00 61.38 85 PHE A C 1
ATOM 668 O O . PHE A 1 85 ? -19.716 4.081 60.591 1.00 61.38 85 PHE A O 1
ATOM 675 N N . SER A 1 86 ? -20.060 2.027 59.796 1.00 63.59 86 SER A N 1
ATOM 676 C CA . SER A 1 86 ? -19.694 1.395 61.060 1.00 63.59 86 SER A CA 1
ATOM 677 C C . SER A 1 86 ? -18.189 1.140 61.117 1.00 63.59 86 SER A C 1
ATOM 679 O O . SER A 1 86 ? -17.709 0.124 60.609 1.00 63.59 86 SER A O 1
ATOM 681 N N . GLN A 1 87 ? -17.458 2.022 61.799 1.00 64.75 87 GLN A N 1
ATOM 682 C CA . GLN A 1 87 ? -16.163 1.681 62.385 1.00 64.75 87 GLN A CA 1
ATOM 683 C C . GLN A 1 87 ? -16.413 0.624 63.469 1.00 64.75 87 GLN A C 1
ATOM 685 O O . GLN A 1 87 ? -16.684 0.949 64.622 1.00 64.75 87 GLN A O 1
ATOM 690 N N . ARG A 1 88 ? -16.407 -0.661 63.099 1.00 63.62 88 ARG A N 1
ATOM 691 C CA . ARG A 1 88 ? -16.390 -1.735 64.096 1.00 63.62 88 ARG A CA 1
ATOM 692 C C . ARG A 1 88 ? -14.974 -1.782 64.677 1.00 63.62 88 ARG A C 1
ATOM 694 O O . ARG A 1 88 ? -14.044 -2.029 63.908 1.00 63.62 88 ARG A O 1
ATOM 701 N N . PRO A 1 89 ? -14.774 -1.518 65.980 1.00 69.44 89 PRO A N 1
ATOM 702 C CA . PRO A 1 89 ? -13.446 -1.578 66.568 1.00 69.44 89 PRO A CA 1
ATOM 703 C C . PRO A 1 89 ? -12.928 -3.016 66.474 1.00 69.44 89 PRO A C 1
ATOM 705 O O . PRO A 1 89 ? -13.551 -3.950 66.971 1.00 69.44 89 PRO A O 1
ATOM 708 N N . VAL A 1 90 ? -11.785 -3.184 65.810 1.00 66.00 90 VAL A N 1
ATOM 709 C CA . VAL A 1 90 ? -11.113 -4.477 65.589 1.00 66.00 90 VAL A CA 1
ATOM 710 C C . VAL A 1 90 ? -10.386 -5.010 66.830 1.00 66.00 90 VAL A C 1
ATOM 712 O O . VAL A 1 90 ? -9.771 -6.067 66.767 1.00 66.00 90 VAL A O 1
ATOM 715 N N . ALA A 1 91 ? -10.476 -4.327 67.973 1.00 67.56 91 ALA A N 1
ATOM 716 C CA . ALA A 1 91 ? -9.927 -4.817 69.231 1.00 67.56 91 ALA A CA 1
ATOM 717 C C . ALA A 1 91 ? -10.717 -4.273 70.429 1.00 67.56 91 ALA A C 1
ATOM 719 O O . ALA A 1 91 ? -10.758 -3.064 70.662 1.00 67.56 91 ALA A O 1
ATOM 720 N N . LEU A 1 92 ? -11.312 -5.175 71.213 1.00 62.19 92 LEU A N 1
ATOM 721 C CA . LEU A 1 92 ? -11.640 -4.906 72.610 1.00 62.19 92 LEU A CA 1
ATOM 722 C C . LEU A 1 92 ? -10.360 -5.145 73.413 1.00 62.19 92 LEU A C 1
ATOM 724 O O . LEU A 1 92 ? -9.772 -6.221 73.334 1.00 62.19 92 LEU A O 1
ATOM 728 N N . LYS A 1 93 ? -9.911 -4.115 74.130 1.00 55.53 93 LYS A N 1
ATOM 729 C CA . LYS A 1 93 ? -8.744 -4.166 75.014 1.00 55.53 93 LYS A CA 1
ATOM 730 C C . LYS A 1 93 ? -9.015 -5.223 76.097 1.00 55.53 93 LYS A C 1
ATOM 732 O O . LYS A 1 93 ? -9.943 -5.035 76.881 1.00 55.53 93 LYS A O 1
ATOM 737 N N . GLN A 1 94 ? -8.269 -6.328 76.080 1.00 52.84 94 GLN A N 1
ATOM 738 C CA . GLN A 1 94 ? -8.104 -7.190 77.255 1.00 52.84 94 GLN A CA 1
ATOM 739 C C . GLN A 1 94 ? -7.032 -6.587 78.160 1.00 52.84 94 GLN A C 1
ATOM 741 O O . GLN A 1 94 ? -6.055 -6.028 77.606 1.00 52.84 94 GLN A O 1
#